Protein AF-A0A0D3IND2-F1 (afdb_monomer_lite)

Foldseek 3Di:
DVVVVVVVVVVVVVVVVVCVVCVVLVVVVVVVCVVPVDDAPVNNCVRPNDDPDDDDPVVVVVRRVVRVVVVVVVVPPDDDDDDDDDDDDDDDDDDDDPDDDDDD

InterPro domains:
  IPR000642 Peptidase M41 [PF01434] (3-46)
  IPR037219 Peptidase M41-like [G3DSA:1.20.58.760] (1-63)
  IPR037219 Peptidase M41-like [SSF140990] (3-54)
  IPR050928 ATP-dependent Zinc Metalloprotease [PTHR43655] (2-70)

pLDDT: mean 73.43, std 21.78, range [31.27, 97.75]

Structure (mmCIF, N/CA/C/O backbone):
data_AF-A0A0D3IND2-F1
#
_entry.id   AF-A0A0D3IND2-F1
#
loop_
_atom_site.group_PDB
_atom_site.id
_atom_site.type_symbol
_atom_site.label_atom_id
_atom_site.label_alt_id
_atom_site.label_comp_id
_atom_site.label_asym_id
_atom_site.label_entity_id
_atom_site.label_seq_id
_atom_site.pdbx_PDB_ins_code
_atom_site.Cartn_x
_atom_site.Cartn_y
_atom_site.Cartn_z
_atom_site.occupancy
_atom_site.B_iso_or_equiv
_atom_site.auth_seq_id
_atom_site.auth_comp_id
_atom_site.auth_asym_id
_atom_site.auth_atom_id
_atom_site.pdbx_PDB_model_num
ATOM 1 N N . THR A 1 1 ? -7.760 7.212 28.879 1.00 61.56 1 THR A N 1
ATOM 2 C CA . THR A 1 1 ? -7.011 6.333 27.945 1.00 61.56 1 THR A CA 1
ATOM 3 C C . THR A 1 1 ? -7.875 5.502 26.996 1.00 61.56 1 THR A C 1
ATOM 5 O O . THR A 1 1 ? -7.376 5.139 25.944 1.00 61.56 1 THR A O 1
ATOM 8 N N . ARG A 1 2 ? -9.169 5.249 27.267 1.00 71.00 2 ARG A N 1
ATOM 9 C CA . ARG A 1 2 ? -10.026 4.373 26.430 1.00 71.00 2 ARG A CA 1
ATOM 10 C C . ARG A 1 2 ? -10.320 4.877 25.001 1.00 71.00 2 ARG A C 1
ATOM 12 O O . ARG A 1 2 ? -10.681 4.086 24.140 1.00 71.00 2 ARG A O 1
ATOM 19 N N . SER A 1 3 ? -10.191 6.178 24.744 1.00 76.88 3 SER A N 1
ATOM 20 C CA . SER A 1 3 ? -10.484 6.793 23.438 1.00 76.88 3 SER A CA 1
ATOM 21 C C . SER A 1 3 ? -9.420 6.485 22.385 1.00 76.88 3 SER A C 1
ATOM 23 O O . SER A 1 3 ? -9.751 6.302 21.221 1.00 76.88 3 SER A O 1
ATOM 25 N N . VAL A 1 4 ? -8.155 6.390 22.807 1.00 89.81 4 VAL A N 1
ATOM 26 C CA . VAL A 1 4 ? -7.024 6.092 21.917 1.00 89.81 4 VAL A CA 1
ATOM 27 C C . VAL A 1 4 ? -7.113 4.653 21.419 1.00 89.81 4 VAL A C 1
ATOM 29 O O . VAL A 1 4 ? -6.972 4.420 20.225 1.00 89.81 4 VAL A O 1
ATOM 32 N N . SER A 1 5 ? -7.452 3.707 22.301 1.00 88.94 5 SER A N 1
ATOM 33 C CA . SER A 1 5 ? -7.660 2.303 21.925 1.00 88.94 5 SER A CA 1
ATOM 34 C C . SER A 1 5 ? -8.701 2.158 20.812 1.00 88.94 5 SER A C 1
ATOM 36 O O . SER A 1 5 ? -8.423 1.517 19.812 1.00 88.94 5 SER A O 1
ATOM 38 N N . LYS A 1 6 ? -9.836 2.869 20.901 1.00 93.12 6 LYS A N 1
ATOM 39 C CA . LYS A 1 6 ? -10.868 2.841 19.848 1.00 93.12 6 LYS A CA 1
ATOM 40 C C . LYS A 1 6 ? -10.365 3.321 18.482 1.00 93.12 6 LYS A C 1
ATOM 42 O O . LYS A 1 6 ? -10.814 2.817 17.461 1.00 93.12 6 LYS A O 1
ATOM 47 N N . ILE A 1 7 ? -9.470 4.311 18.453 1.00 95.25 7 ILE A N 1
ATOM 48 C CA . ILE A 1 7 ? -8.880 4.814 17.203 1.00 95.25 7 ILE A CA 1
ATOM 49 C C . ILE A 1 7 ? -7.938 3.765 16.608 1.00 95.25 7 ILE A C 1
ATOM 51 O O . ILE A 1 7 ? -7.945 3.564 15.393 1.00 95.25 7 ILE A O 1
ATOM 55 N N . ILE A 1 8 ? -7.151 3.098 17.456 1.00 94.44 8 ILE A N 1
ATOM 56 C CA . ILE A 1 8 ? -6.240 2.026 17.041 1.00 94.44 8 ILE A CA 1
ATOM 57 C C . ILE A 1 8 ? -7.045 0.867 16.452 1.00 94.44 8 ILE A C 1
ATOM 59 O O . ILE A 1 8 ? -6.780 0.477 15.318 1.00 94.44 8 ILE A O 1
ATOM 63 N N . ASP A 1 9 ? -8.069 0.399 17.166 1.00 94.62 9 ASP A N 1
ATOM 64 C CA . ASP A 1 9 ? -8.916 -0.716 16.733 1.00 94.62 9 ASP A CA 1
ATOM 65 C C . ASP A 1 9 ? -9.598 -0.398 15.390 1.00 94.62 9 ASP A C 1
ATOM 67 O O . ASP A 1 9 ? -9.488 -1.162 14.434 1.00 94.62 9 ASP A O 1
ATOM 71 N N . ALA A 1 10 ? -10.196 0.793 15.257 1.00 95.94 10 ALA A N 1
ATOM 72 C CA . ALA A 1 10 ? -10.839 1.216 14.011 1.00 95.94 10 ALA A CA 1
ATOM 73 C C . ALA A 1 10 ? -9.854 1.370 12.836 1.00 95.94 10 ALA A C 1
ATOM 75 O O . ALA A 1 10 ? -10.214 1.149 11.678 1.00 95.94 10 ALA A O 1
ATOM 76 N N . SER A 1 11 ? -8.611 1.778 13.106 1.00 96.69 11 SER A N 1
ATOM 77 C CA . SER A 1 11 ? -7.572 1.885 12.073 1.00 96.69 11 SER A CA 1
ATOM 78 C C . SER A 1 11 ? -7.076 0.507 11.641 1.00 96.69 11 SER A C 1
ATOM 80 O O . SER A 1 11 ? -6.855 0.289 10.451 1.00 96.69 11 SER A O 1
ATOM 82 N N . TYR A 1 12 ? -6.951 -0.425 12.589 1.00 97.06 12 TYR A N 1
ATOM 83 C CA . TYR A 1 12 ? -6.597 -1.814 12.321 1.00 97.06 12 TYR A CA 1
ATOM 84 C C . TYR A 1 12 ? -7.657 -2.497 11.455 1.00 97.06 12 TYR A C 1
ATOM 86 O O . TYR A 1 12 ? -7.329 -3.024 10.394 1.00 97.06 12 TYR A O 1
ATOM 94 N N . GLU A 1 13 ? -8.932 -2.413 11.841 1.00 97.62 13 GLU A N 1
ATOM 95 C CA . GLU A 1 13 ? -10.041 -2.983 11.065 1.00 97.62 13 GLU A CA 1
ATOM 96 C C . GLU A 1 13 ? -10.095 -2.408 9.647 1.00 97.62 13 GLU A C 1
ATOM 98 O O . GLU A 1 13 ? -10.235 -3.151 8.674 1.00 97.62 13 GLU A O 1
ATOM 103 N N . ARG A 1 14 ? -9.898 -1.091 9.503 1.00 97.75 14 ARG A N 1
ATOM 104 C CA . ARG A 1 14 ? -9.827 -0.438 8.191 1.00 97.75 14 ARG A CA 1
ATOM 105 C C . ARG A 1 14 ? -8.670 -0.967 7.347 1.00 97.75 14 ARG A C 1
ATOM 107 O O . ARG A 1 14 ? -8.867 -1.228 6.164 1.00 97.75 14 ARG A O 1
ATOM 114 N N . ALA A 1 15 ? -7.483 -1.124 7.932 1.00 97.06 15 ALA A N 1
ATOM 115 C CA . ALA A 1 15 ? -6.323 -1.658 7.226 1.00 97.06 15 ALA A CA 1
ATOM 116 C C . ALA A 1 15 ? -6.565 -3.105 6.775 1.00 97.06 15 ALA A C 1
ATOM 118 O O . ALA A 1 15 ? -6.322 -3.433 5.617 1.00 97.06 15 ALA A O 1
ATOM 119 N N . VAL A 1 16 ? -7.112 -3.952 7.654 1.00 97.25 16 VAL A N 1
ATOM 120 C CA . VAL A 1 16 ? -7.466 -5.337 7.316 1.00 97.25 16 VAL A CA 1
ATOM 121 C C . VAL A 1 16 ? -8.502 -5.378 6.196 1.00 97.25 16 VAL A C 1
ATOM 123 O O . VAL A 1 16 ? -8.326 -6.143 5.249 1.00 97.25 16 VAL A O 1
ATOM 126 N N . SER A 1 17 ? -9.545 -4.547 6.261 1.00 97.69 17 SER A N 1
ATOM 127 C CA . SER A 1 17 ? -10.562 -4.458 5.208 1.00 97.69 17 SER A CA 1
ATOM 128 C C . SER A 1 17 ? -9.944 -4.050 3.873 1.00 97.69 17 SER A C 1
ATOM 130 O O . SER A 1 17 ? -10.142 -4.746 2.884 1.00 97.69 17 SER A O 1
ATOM 132 N N . LEU A 1 18 ? -9.131 -2.991 3.854 1.00 96.56 18 LEU A N 1
ATOM 133 C CA . LEU A 1 18 ? -8.479 -2.482 2.644 1.00 96.56 18 LEU A CA 1
ATOM 134 C C . LEU A 1 18 ? -7.557 -3.530 1.998 1.00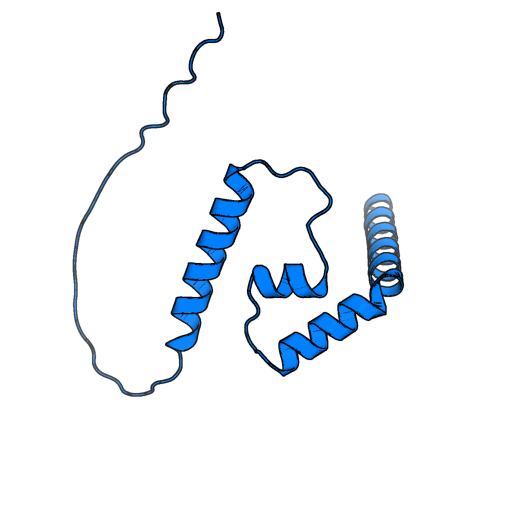 96.56 18 LEU A C 1
ATOM 136 O O . LEU A 1 18 ? -7.605 -3.764 0.793 1.00 96.56 18 LEU A O 1
ATOM 140 N N . LEU A 1 19 ? -6.733 -4.199 2.808 1.00 95.56 19 LEU A N 1
ATOM 141 C CA . LEU A 1 19 ? -5.833 -5.258 2.342 1.00 95.56 19 LEU A CA 1
ATOM 142 C C . LEU A 1 19 ? -6.585 -6.529 1.925 1.00 95.56 19 LEU A C 1
ATOM 144 O O . LEU A 1 19 ? -6.044 -7.361 1.200 1.00 95.56 19 LEU A O 1
ATOM 148 N N . THR A 1 20 ? -7.807 -6.726 2.420 1.00 96.19 20 THR A N 1
ATOM 149 C CA . THR A 1 20 ? -8.663 -7.856 2.035 1.00 96.19 20 THR A CA 1
ATOM 150 C C . THR A 1 20 ? -9.421 -7.568 0.744 1.00 96.19 20 THR A C 1
ATOM 152 O O . THR A 1 20 ? -9.511 -8.438 -0.114 1.00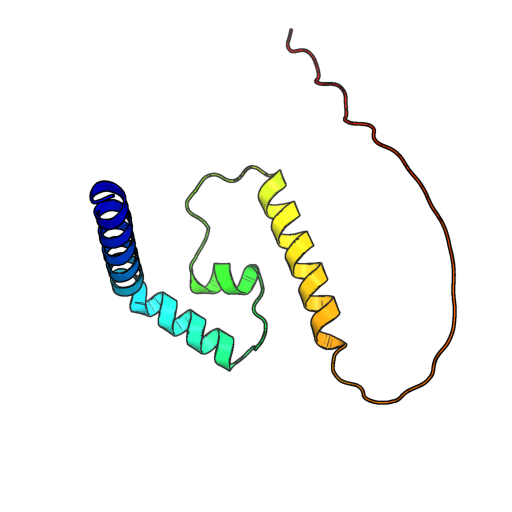 96.19 20 THR A O 1
ATOM 155 N N . GLU A 1 21 ? -9.885 -6.336 0.562 1.00 96.94 21 GLU A N 1
ATOM 156 C CA . GLU A 1 21 ? -10.529 -5.867 -0.664 1.00 96.94 21 GLU A CA 1
ATOM 157 C C . GLU A 1 21 ? -9.575 -5.882 -1.867 1.00 96.94 21 GLU A C 1
ATOM 159 O O . GLU A 1 21 ? -9.979 -6.200 -2.981 1.00 96.94 21 GLU A O 1
ATOM 164 N N . HIS A 1 22 ? -8.289 -5.593 -1.651 1.00 95.38 22 HIS A N 1
ATOM 165 C CA . HIS A 1 22 ? -7.277 -5.541 -2.711 1.00 95.38 22 HIS A CA 1
ATOM 166 C C . HIS A 1 22 ? -6.278 -6.709 -2.672 1.00 95.38 22 HIS A C 1
ATOM 168 O O . HIS A 1 22 ? -5.120 -6.545 -3.065 1.00 95.38 22 HIS A O 1
ATOM 174 N N . ARG A 1 23 ? -6.713 -7.895 -2.215 1.00 94.94 23 ARG A N 1
ATOM 175 C CA . ARG A 1 23 ? -5.871 -9.107 -2.123 1.00 94.94 23 ARG A CA 1
ATOM 176 C C . ARG A 1 23 ? -5.151 -9.439 -3.425 1.00 94.94 23 ARG A C 1
ATOM 178 O O . ARG A 1 23 ? -3.966 -9.734 -3.378 1.00 94.94 23 ARG A O 1
ATOM 185 N N . ASP A 1 24 ? -5.829 -9.345 -4.564 1.00 94.50 24 ASP A N 1
ATOM 186 C CA . ASP A 1 24 ? -5.244 -9.718 -5.860 1.00 94.50 24 ASP A CA 1
ATOM 187 C C . ASP A 1 24 ? -4.030 -8.848 -6.207 1.00 94.50 24 ASP A C 1
ATOM 189 O O . ASP A 1 24 ? -2.971 -9.348 -6.582 1.00 94.50 24 ASP A O 1
ATOM 193 N N . LYS A 1 25 ? -4.152 -7.532 -5.992 1.00 93.62 25 LYS A N 1
ATOM 194 C CA . LYS A 1 25 ? -3.060 -6.571 -6.196 1.00 93.62 25 LYS A CA 1
ATOM 195 C C . LYS A 1 25 ? -1.912 -6.787 -5.210 1.00 93.62 25 LYS A C 1
ATOM 197 O O . LYS A 1 25 ? -0.752 -6.630 -5.579 1.00 93.62 25 LYS A O 1
ATOM 202 N N . LEU A 1 26 ? -2.230 -7.148 -3.964 1.00 95.12 26 LEU A N 1
ATOM 203 C CA . LEU A 1 26 ? -1.232 -7.483 -2.948 1.00 95.12 26 LEU A CA 1
ATOM 204 C C . LEU A 1 26 ? -0.435 -8.734 -3.344 1.00 95.12 26 LEU A C 1
ATOM 206 O O . LEU A 1 26 ? 0.787 -8.731 -3.224 1.00 95.12 26 LEU A O 1
ATOM 210 N N . THR A 1 27 ? -1.112 -9.768 -3.849 1.00 95.38 27 THR A N 1
ATOM 211 C CA . THR A 1 27 ? -0.471 -10.991 -4.348 1.00 95.38 27 THR A CA 1
ATOM 212 C C . THR A 1 27 ? 0.446 -10.686 -5.529 1.00 95.38 27 THR A C 1
ATOM 214 O O . THR A 1 27 ? 1.615 -11.052 -5.488 1.00 95.38 27 THR A O 1
ATOM 217 N N . ALA A 1 28 ? -0.026 -9.930 -6.524 1.00 94.12 28 ALA A N 1
ATOM 218 C CA . ALA A 1 28 ? 0.785 -9.550 -7.685 1.00 94.12 28 ALA A CA 1
ATOM 219 C C . ALA A 1 28 ? 2.036 -8.730 -7.304 1.00 94.12 28 ALA A C 1
ATOM 221 O O . ALA A 1 28 ? 3.103 -8.863 -7.911 1.00 94.12 28 ALA A O 1
ATOM 222 N N . LEU A 1 29 ? 1.925 -7.882 -6.277 1.00 93.94 29 LEU A N 1
ATOM 223 C CA . LEU A 1 29 ? 3.060 -7.128 -5.749 1.00 93.94 29 LEU A CA 1
ATOM 224 C C . LEU A 1 29 ? 4.056 -8.042 -5.024 1.00 93.94 29 LEU A C 1
ATOM 226 O O . LEU A 1 29 ? 5.262 -7.878 -5.191 1.00 93.94 29 LEU A O 1
ATOM 230 N N . ALA A 1 30 ? 3.565 -9.021 -4.259 1.00 93.88 30 ALA A N 1
ATOM 231 C CA . ALA A 1 30 ? 4.408 -10.016 -3.602 1.00 93.88 30 ALA A CA 1
ATOM 232 C C . ALA A 1 30 ? 5.152 -10.902 -4.616 1.00 93.88 30 ALA A C 1
ATOM 234 O O . ALA A 1 30 ? 6.342 -11.146 -4.444 1.00 93.88 30 ALA A O 1
ATOM 235 N N . GLU A 1 31 ? 4.489 -11.324 -5.694 1.00 93.81 31 GLU A N 1
ATOM 236 C CA . GLU A 1 31 ? 5.115 -12.054 -6.804 1.00 93.81 31 GLU A CA 1
ATOM 237 C C . GLU A 1 31 ? 6.214 -11.221 -7.475 1.00 93.81 31 GLU A C 1
ATOM 239 O O . GLU A 1 31 ? 7.327 -11.704 -7.664 1.00 93.81 31 GLU A O 1
ATOM 244 N N . SER A 1 32 ? 5.953 -9.936 -7.735 1.00 91.75 32 SER A N 1
ATOM 245 C CA . SER A 1 32 ? 6.960 -9.038 -8.320 1.00 91.75 32 SER A CA 1
ATOM 246 C C . SER A 1 32 ? 8.195 -8.871 -7.420 1.00 91.75 32 SER A C 1
ATOM 248 O O . SER A 1 32 ? 9.310 -8.772 -7.925 1.00 91.75 32 SER A O 1
ATOM 250 N N . LEU A 1 33 ? 8.018 -8.867 -6.093 1.00 92.31 33 LEU A N 1
ATOM 251 C CA . LEU A 1 33 ? 9.122 -8.809 -5.124 1.00 92.31 33 LEU A CA 1
ATOM 252 C C . LEU A 1 33 ? 9.915 -10.121 -5.023 1.00 92.31 33 LEU A C 1
ATOM 254 O O . LEU A 1 33 ? 11.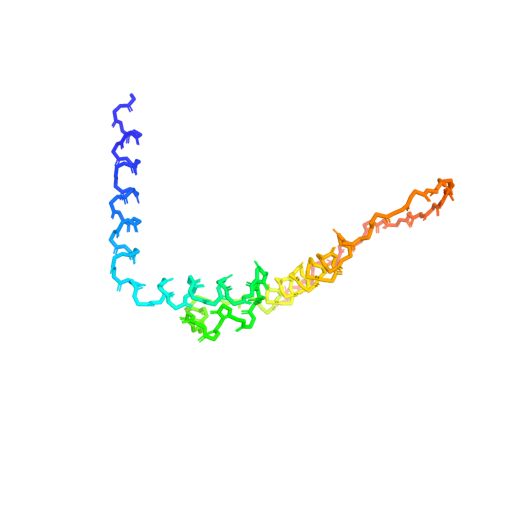086 -10.091 -4.656 1.00 92.31 33 LEU A O 1
ATOM 258 N N . LEU A 1 34 ? 9.297 -11.267 -5.336 1.00 92.31 34 LEU A N 1
ATOM 259 C CA . LEU A 1 34 ? 10.009 -12.546 -5.426 1.00 92.31 34 LEU A CA 1
ATOM 260 C C . LEU A 1 34 ? 10.932 -12.592 -6.649 1.00 92.31 34 LEU A C 1
ATOM 262 O O . LEU A 1 34 ? 11.990 -13.212 -6.587 1.00 92.31 34 LEU A O 1
ATOM 266 N N . GLU A 1 35 ? 10.541 -11.944 -7.748 1.00 90.75 35 GLU A N 1
ATOM 267 C CA . GLU A 1 35 ? 11.350 -11.854 -8.969 1.00 90.75 35 GLU A CA 1
ATOM 268 C C . GLU A 1 35 ? 12.450 -10.788 -8.870 1.00 90.75 35 GLU A C 1
ATOM 270 O O . GLU A 1 35 ? 13.564 -11.002 -9.349 1.00 90.75 35 GLU A O 1
ATOM 275 N N . LYS A 1 36 ? 12.144 -9.636 -8.258 1.00 88.75 36 LYS A N 1
ATOM 276 C CA . LYS A 1 36 ? 13.049 -8.489 -8.131 1.00 88.75 36 LYS A CA 1
ATOM 277 C C . LYS A 1 36 ? 13.048 -7.978 -6.691 1.00 88.75 36 LYS A C 1
ATOM 279 O O . LYS A 1 36 ? 12.078 -7.370 -6.248 1.00 88.75 36 LYS A O 1
ATOM 284 N N . GLU A 1 37 ? 14.170 -8.163 -5.993 1.00 86.69 37 GLU A N 1
ATOM 285 C CA . GLU A 1 37 ? 14.331 -7.779 -4.579 1.00 86.69 37 GLU A CA 1
ATOM 286 C C . GLU A 1 37 ? 14.051 -6.285 -4.326 1.00 86.69 37 GLU A C 1
ATOM 288 O O . GLU A 1 37 ? 13.531 -5.908 -3.275 1.00 86.69 37 GLU A O 1
ATOM 293 N N . VAL A 1 38 ? 14.331 -5.430 -5.318 1.00 88.00 38 VAL A N 1
ATOM 294 C CA . VAL A 1 38 ? 14.074 -3.986 -5.255 1.00 88.00 38 VAL A CA 1
ATOM 295 C C . VAL A 1 38 ? 13.156 -3.553 -6.398 1.00 88.00 38 VAL A C 1
ATOM 297 O O . VAL A 1 38 ? 13.572 -3.495 -7.552 1.00 88.00 38 VAL A O 1
ATOM 300 N N . ILE A 1 39 ? 11.909 -3.186 -6.097 1.00 88.25 39 ILE A N 1
ATOM 301 C CA . ILE A 1 39 ? 10.954 -2.652 -7.089 1.00 88.25 39 ILE A CA 1
ATOM 302 C C . ILE A 1 39 ? 10.982 -1.118 -7.151 1.00 88.25 39 ILE A C 1
ATOM 304 O O . ILE A 1 39 ? 11.199 -0.443 -6.144 1.00 88.25 39 ILE A O 1
ATOM 308 N N . GLY A 1 40 ? 10.771 -0.564 -8.349 1.00 87.94 40 GLY A N 1
ATOM 309 C CA . GLY A 1 40 ? 10.765 0.882 -8.599 1.00 87.94 40 GLY A CA 1
ATOM 310 C C . GLY A 1 40 ? 9.366 1.510 -8.662 1.00 87.94 40 GLY A C 1
ATOM 311 O O . GLY A 1 40 ? 8.350 0.840 -8.482 1.00 87.94 40 GLY A O 1
ATOM 312 N N . SER A 1 41 ? 9.315 2.813 -8.977 1.00 86.38 41 SER A N 1
ATOM 313 C CA . SER A 1 41 ? 8.051 3.557 -9.160 1.00 86.38 41 SER A CA 1
ATOM 314 C C . SER A 1 41 ? 7.186 2.966 -10.261 1.00 86.38 41 SER A C 1
ATOM 316 O O . SER A 1 41 ? 5.993 2.730 -10.078 1.00 86.38 41 SER A O 1
ATOM 318 N N . ASP A 1 42 ? 7.821 2.668 -11.390 1.00 87.00 42 ASP A N 1
ATOM 319 C CA . ASP A 1 42 ? 7.144 2.166 -12.579 1.00 87.00 42 ASP A CA 1
ATOM 320 C C . ASP A 1 42 ? 6.542 0.776 -12.330 1.00 87.00 42 ASP A C 1
ATOM 322 O O . ASP A 1 42 ? 5.434 0.484 -12.779 1.00 87.00 42 ASP A O 1
ATOM 326 N N . ASP A 1 43 ? 7.227 -0.054 -11.534 1.00 88.94 43 ASP A N 1
ATOM 327 C CA . ASP A 1 43 ? 6.745 -1.376 -11.123 1.00 88.94 43 ASP A CA 1
ATOM 328 C C . ASP A 1 43 ? 5.477 -1.263 -10.259 1.00 88.94 43 ASP A C 1
ATOM 330 O O . ASP A 1 43 ? 4.510 -1.999 -10.466 1.00 88.94 43 ASP A O 1
ATOM 334 N N . LEU A 1 44 ? 5.437 -0.300 -9.331 1.00 88.81 44 LEU A N 1
ATOM 335 C CA . LEU A 1 44 ? 4.250 -0.039 -8.512 1.00 88.81 44 LEU A CA 1
ATOM 336 C C . LEU A 1 44 ? 3.068 0.447 -9.354 1.00 88.81 44 LEU A C 1
ATOM 338 O O . LEU A 1 44 ? 1.946 -0.006 -9.132 1.00 88.81 44 LEU A O 1
ATOM 342 N N . ILE A 1 45 ? 3.306 1.327 -10.330 1.00 89.69 45 ILE A N 1
ATOM 343 C CA . ILE A 1 45 ? 2.259 1.809 -11.243 1.00 89.69 45 ILE A CA 1
ATOM 344 C C . ILE A 1 45 ? 1.736 0.655 -12.106 1.00 89.69 45 ILE A C 1
ATOM 346 O O . ILE A 1 45 ? 0.525 0.522 -12.278 1.00 89.69 45 ILE A O 1
ATOM 350 N N . ARG A 1 46 ? 2.620 -0.226 -12.589 1.00 90.12 46 ARG A N 1
ATOM 351 C CA . ARG A 1 46 ? 2.244 -1.416 -13.366 1.00 90.12 46 ARG A CA 1
ATOM 352 C C . ARG A 1 46 ? 1.330 -2.361 -12.581 1.00 90.12 46 ARG A C 1
ATOM 354 O O . ARG A 1 46 ? 0.392 -2.902 -13.159 1.00 90.12 46 ARG A O 1
ATOM 361 N N . VAL A 1 47 ? 1.594 -2.566 -11.288 1.00 91.19 47 VAL A N 1
ATOM 362 C CA . VAL A 1 47 ? 0.837 -3.516 -10.451 1.00 91.19 47 VAL A CA 1
ATOM 363 C C . VAL A 1 47 ? -0.426 -2.891 -9.846 1.00 91.19 47 VAL A C 1
ATOM 365 O O . VAL A 1 47 ? -1.488 -3.513 -9.831 1.00 91.19 47 VAL A O 1
ATOM 368 N N . LEU A 1 48 ? -0.340 -1.664 -9.327 1.00 89.81 48 LEU A N 1
ATOM 369 C CA . LEU A 1 48 ? -1.427 -1.032 -8.569 1.00 89.81 48 LEU A CA 1
ATOM 370 C C . LEU A 1 48 ? -2.301 -0.094 -9.415 1.00 89.81 48 LEU A C 1
ATOM 372 O O . LEU A 1 48 ? -3.478 0.096 -9.071 1.00 89.81 48 LEU A O 1
ATOM 376 N N . GLY A 1 49 ? -1.757 0.428 -10.517 1.00 88.62 49 GLY A N 1
ATOM 377 C CA . GLY A 1 49 ? -2.339 1.471 -11.360 1.00 88.62 49 GLY A CA 1
ATOM 378 C C . GLY A 1 49 ? -1.837 2.875 -11.009 1.00 88.62 49 GLY A C 1
ATOM 379 O O . GLY A 1 49 ? -1.015 3.069 -10.111 1.00 88.62 49 GLY A O 1
ATOM 380 N N . GLU A 1 50 ? -2.355 3.881 -11.714 1.00 86.81 50 GLU A N 1
ATOM 381 C CA . GLU A 1 50 ? -2.051 5.282 -11.416 1.00 86.81 50 GLU A CA 1
ATOM 382 C C . GLU A 1 50 ? -2.636 5.720 -10.067 1.00 86.81 50 GLU A C 1
ATOM 384 O O . GLU A 1 50 ? -3.703 5.277 -9.633 1.00 86.81 50 GLU A O 1
ATOM 389 N N . ARG A 1 51 ? -1.932 6.632 -9.390 1.00 85.69 51 ARG A N 1
ATOM 390 C CA . ARG A 1 51 ? -2.368 7.169 -8.100 1.00 85.69 51 ARG A CA 1
ATOM 391 C C . ARG A 1 51 ? -3.642 8.012 -8.286 1.00 85.69 51 ARG A C 1
ATOM 393 O O . ARG A 1 51 ? -3.577 9.032 -8.964 1.00 85.69 51 ARG A O 1
ATOM 400 N N . PRO A 1 52 ? -4.761 7.687 -7.613 1.00 84.44 52 PRO A N 1
ATOM 401 C CA . PRO A 1 52 ? -6.058 8.326 -7.865 1.00 84.44 52 PRO A CA 1
ATOM 402 C C . PRO A 1 52 ? -6.225 9.716 -7.222 1.00 84.44 52 PRO A C 1
ATOM 404 O O . PRO A 1 52 ? -7.277 10.335 -7.355 1.00 84.44 52 PRO A O 1
ATOM 407 N N . PHE A 1 53 ? -5.222 10.214 -6.494 1.00 83.94 53 PHE A N 1
ATOM 408 C CA . PHE A 1 53 ? -5.284 11.502 -5.799 1.00 83.94 53 PHE A CA 1
ATOM 409 C C . PHE A 1 53 ? -4.399 12.527 -6.506 1.00 83.94 53 PHE A C 1
ATOM 411 O O . PHE A 1 53 ? -3.253 12.208 -6.837 1.00 83.94 53 PHE A O 1
ATOM 418 N N . SER A 1 54 ? -4.926 13.748 -6.671 1.00 65.88 54 SER A N 1
ATOM 419 C CA . SER A 1 54 ? -4.254 14.863 -7.350 1.00 65.88 54 SER A CA 1
ATOM 420 C C . SER A 1 54 ? -2.811 15.027 -6.875 1.00 65.88 54 SER A C 1
ATOM 422 O O . SER A 1 54 ? -2.529 15.039 -5.670 1.00 65.88 54 SER A O 1
ATOM 424 N N . LYS A 1 55 ? -1.903 15.110 -7.844 1.00 68.75 55 LYS A N 1
ATOM 425 C CA . LYS A 1 55 ? -0.478 15.329 -7.636 1.00 68.75 55 LYS A CA 1
ATOM 426 C C . LYS A 1 55 ? -0.173 16.794 -7.925 1.00 68.75 55 LYS A C 1
ATOM 428 O O . LYS A 1 55 ? -0.657 17.329 -8.920 1.00 68.75 55 LYS A O 1
ATOM 433 N N . SER A 1 56 ? 0.644 17.438 -7.095 1.00 73.06 56 SER A N 1
ATOM 434 C CA . SER A 1 56 ? 1.410 18.578 -7.601 1.00 73.06 56 SER A CA 1
ATOM 435 C C . SER A 1 56 ? 2.453 18.032 -8.576 1.00 73.06 56 SER A C 1
ATOM 437 O O . SER A 1 56 ? 2.999 16.952 -8.344 1.00 73.06 56 SER A O 1
ATOM 439 N N . VAL A 1 57 ? 2.714 18.754 -9.667 1.00 64.31 57 VAL A N 1
ATOM 440 C CA . VAL A 1 57 ? 3.710 18.360 -10.683 1.00 64.31 57 VAL A CA 1
ATOM 441 C C . VAL A 1 57 ? 5.074 18.089 -10.024 1.00 64.31 57 VAL A C 1
ATOM 443 O O . VAL A 1 57 ? 5.727 17.099 -10.334 1.00 64.31 57 VAL A O 1
ATOM 446 N N . ASP A 1 58 ? 5.413 18.868 -8.995 1.00 73.00 58 ASP A N 1
ATOM 447 C CA . ASP A 1 58 ? 6.655 18.741 -8.222 1.00 73.00 58 ASP A CA 1
ATOM 448 C C . ASP A 1 58 ? 6.781 17.424 -7.429 1.00 73.00 58 ASP A C 1
ATOM 450 O O . ASP A 1 58 ? 7.884 16.997 -7.084 1.00 73.00 58 ASP A O 1
ATOM 454 N N . TYR A 1 59 ? 5.663 16.763 -7.102 1.00 76.69 59 TYR A N 1
ATOM 455 C CA . TYR A 1 59 ? 5.683 15.560 -6.266 1.00 76.69 59 TYR A CA 1
ATOM 456 C C . TYR A 1 59 ? 6.234 14.344 -7.017 1.00 76.69 59 TYR A C 1
ATOM 458 O O . TYR A 1 59 ? 6.998 13.566 -6.448 1.00 76.69 59 TYR A O 1
ATOM 466 N N . ASP A 1 60 ? 5.882 14.186 -8.293 1.00 73.31 60 ASP A N 1
ATOM 467 C CA . ASP A 1 60 ? 6.328 13.040 -9.092 1.00 73.31 60 ASP A CA 1
ATOM 468 C C . ASP A 1 60 ? 7.813 13.105 -9.421 1.00 73.31 60 ASP A C 1
ATOM 470 O O . ASP A 1 60 ? 8.518 12.101 -9.307 1.00 73.31 60 ASP A O 1
ATOM 474 N N . GLU A 1 61 ? 8.301 14.292 -9.777 1.00 77.69 61 GLU A N 1
ATOM 475 C CA . GLU A 1 61 ? 9.721 14.509 -10.042 1.00 77.69 61 GLU A CA 1
ATOM 476 C C . GLU A 1 61 ? 10.558 14.223 -8.790 1.00 77.69 61 GLU A C 1
ATOM 478 O O . GLU A 1 61 ? 11.566 13.515 -8.863 1.00 77.69 61 GLU A O 1
ATOM 483 N N . PHE A 1 62 ? 10.098 14.678 -7.618 1.00 80.06 62 PHE A N 1
ATOM 484 C CA . PHE A 1 62 ? 10.753 14.404 -6.341 1.00 80.06 62 PHE A CA 1
ATOM 485 C C . PHE A 1 62 ? 10.791 12.907 -6.000 1.00 80.06 62 PHE A C 1
ATOM 487 O O . PHE A 1 62 ? 11.848 12.374 -5.644 1.00 80.06 62 PHE A O 1
ATOM 494 N N . VAL A 1 63 ? 9.654 12.212 -6.105 1.00 77.38 63 VAL A N 1
ATOM 495 C CA . VAL A 1 63 ? 9.553 10.784 -5.763 1.00 77.38 63 VAL A CA 1
ATOM 496 C C . VAL A 1 63 ? 10.418 9.941 -6.698 1.00 77.38 63 VAL A C 1
ATOM 498 O O . VAL A 1 63 ? 11.208 9.118 -6.228 1.00 77.38 63 VAL A O 1
ATOM 501 N N . ASN A 1 64 ? 10.351 10.197 -8.004 1.00 79.88 64 ASN A N 1
ATOM 502 C CA . ASN A 1 64 ? 11.126 9.452 -8.991 1.00 79.88 64 ASN A CA 1
ATOM 503 C C . ASN A 1 64 ? 12.636 9.700 -8.841 1.00 79.88 64 ASN A C 1
ATOM 505 O O . ASN A 1 64 ? 13.417 8.748 -8.889 1.00 79.88 64 ASN A O 1
ATOM 509 N N . ALA A 1 65 ? 13.065 10.941 -8.579 1.00 81.44 65 ALA A N 1
ATOM 510 C CA . ALA A 1 65 ? 14.473 11.250 -8.323 1.00 81.44 65 ALA A CA 1
ATOM 511 C C . ALA A 1 65 ? 14.995 10.586 -7.034 1.00 81.44 65 ALA A C 1
ATOM 513 O O . ALA A 1 65 ? 16.125 10.092 -6.995 1.00 81.44 65 ALA A O 1
ATOM 514 N N . SER A 1 66 ? 14.173 10.545 -5.980 1.00 79.44 66 SER A N 1
ATOM 515 C CA . SER A 1 66 ? 14.516 9.893 -4.710 1.00 79.44 66 SER A CA 1
ATOM 516 C C . SER A 1 66 ? 14.705 8.383 -4.872 1.00 79.44 66 SER A C 1
ATOM 518 O O . SER A 1 66 ? 15.638 7.806 -4.309 1.00 79.44 66 SER A O 1
ATOM 520 N N . TRP A 1 67 ? 13.838 7.737 -5.655 1.00 75.44 67 TRP A N 1
ATOM 521 C CA . TRP A 1 67 ? 13.869 6.288 -5.845 1.00 75.44 67 TRP A CA 1
ATOM 522 C C . TRP A 1 67 ? 14.959 5.852 -6.820 1.00 75.44 67 TRP A C 1
ATOM 524 O O . TRP A 1 67 ? 15.642 4.868 -6.543 1.00 75.44 67 TRP A O 1
ATOM 534 N N . LYS A 1 68 ? 15.214 6.625 -7.882 1.00 74.31 68 LYS A N 1
ATOM 535 C CA . LYS A 1 68 ? 16.298 6.343 -8.833 1.00 74.31 68 LYS A CA 1
ATOM 536 C C . LYS A 1 68 ? 17.677 6.342 -8.166 1.00 74.31 68 LYS A C 1
ATOM 538 O O . LYS A 1 68 ? 18.432 5.395 -8.344 1.00 74.31 68 LYS A O 1
ATOM 543 N N . ARG A 1 69 ? 17.950 7.327 -7.300 1.00 73.06 69 ARG A N 1
ATOM 544 C CA . ARG A 1 69 ? 19.198 7.385 -6.515 1.00 73.06 69 ARG A CA 1
ATOM 545 C C . ARG A 1 69 ? 19.403 6.138 -5.652 1.00 73.06 69 ARG A C 1
ATOM 547 O O . ARG A 1 69 ? 20.525 5.688 -5.479 1.00 73.06 69 ARG A O 1
ATOM 554 N N . LYS A 1 70 ? 18.324 5.616 -5.065 1.00 69.88 70 LYS A N 1
ATOM 555 C CA . LYS A 1 70 ? 18.387 4.498 -4.118 1.00 69.88 70 LYS A CA 1
ATOM 556 C C . LYS A 1 70 ? 18.590 3.151 -4.816 1.00 69.88 70 LYS A C 1
ATOM 558 O O . LYS A 1 70 ? 19.258 2.289 -4.256 1.00 69.88 70 LYS A O 1
ATOM 563 N N . LEU A 1 71 ? 18.044 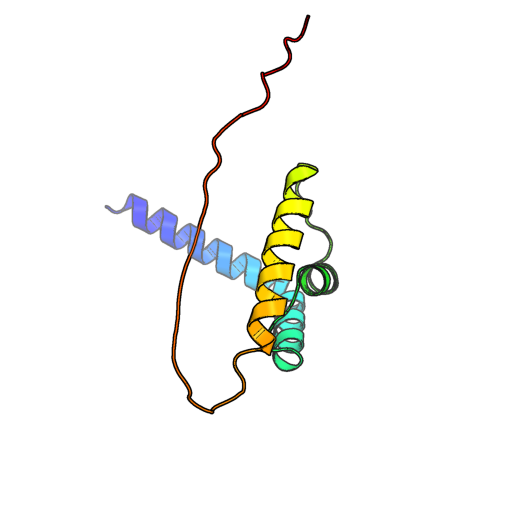3.002 -6.024 1.00 69.50 71 LEU A N 1
ATOM 564 C CA . LEU A 1 71 ? 18.271 1.842 -6.889 1.00 69.50 71 LEU A CA 1
ATOM 565 C C . LEU A 1 71 ? 19.742 1.765 -7.327 1.00 69.50 71 LEU A C 1
ATOM 567 O O . LEU A 1 71 ? 20.362 0.736 -7.117 1.00 69.50 71 LEU A O 1
ATOM 571 N N . GLU A 1 72 ? 20.331 2.874 -7.792 1.00 64.44 72 GLU A N 1
ATOM 572 C CA . GLU A 1 72 ? 21.742 2.921 -8.227 1.00 64.44 72 GLU A CA 1
ATOM 573 C C . GLU A 1 72 ? 22.743 2.562 -7.111 1.00 64.44 72 GLU A C 1
ATOM 575 O O . GLU A 1 72 ? 23.811 2.030 -7.384 1.00 64.44 72 GLU A O 1
ATOM 580 N N . THR A 1 73 ? 22.406 2.824 -5.844 1.00 63.75 73 THR A N 1
ATOM 581 C CA . THR A 1 73 ? 23.259 2.466 -4.697 1.00 63.75 73 THR A CA 1
ATOM 582 C C . THR A 1 73 ? 23.092 1.025 -4.208 1.00 63.75 73 THR A C 1
ATOM 584 O O . THR A 1 73 ? 23.909 0.567 -3.415 1.00 63.75 73 THR A O 1
ATOM 587 N N . ALA A 1 74 ? 22.022 0.326 -4.602 1.00 58.53 74 ALA A N 1
ATOM 588 C CA . ALA A 1 74 ? 21.731 -1.028 -4.121 1.00 58.53 74 ALA A CA 1
ATOM 589 C C . ALA A 1 74 ? 22.516 -2.108 -4.884 1.00 58.53 74 ALA A C 1
ATOM 591 O O . ALA A 1 74 ? 22.824 -3.149 -4.310 1.00 58.53 74 ALA A O 1
ATOM 592 N N . ASP A 1 75 ? 22.893 -1.833 -6.135 1.00 54.75 75 ASP A N 1
ATOM 593 C CA . ASP A 1 75 ? 23.677 -2.742 -6.978 1.00 54.75 75 ASP A CA 1
ATOM 594 C C . ASP A 1 75 ? 25.170 -2.833 -6.569 1.00 54.75 75 ASP A C 1
ATOM 596 O O . ASP A 1 75 ? 25.871 -3.734 -7.020 1.00 54.75 75 ASP A O 1
ATOM 600 N N . ASP A 1 76 ? 25.657 -1.951 -5.682 1.00 52.31 76 ASP A N 1
ATOM 601 C CA . ASP A 1 76 ? 27.079 -1.851 -5.286 1.00 52.31 76 ASP A CA 1
ATOM 602 C C . ASP A 1 76 ? 27.414 -2.579 -3.960 1.00 52.31 76 ASP A C 1
ATOM 604 O O . AS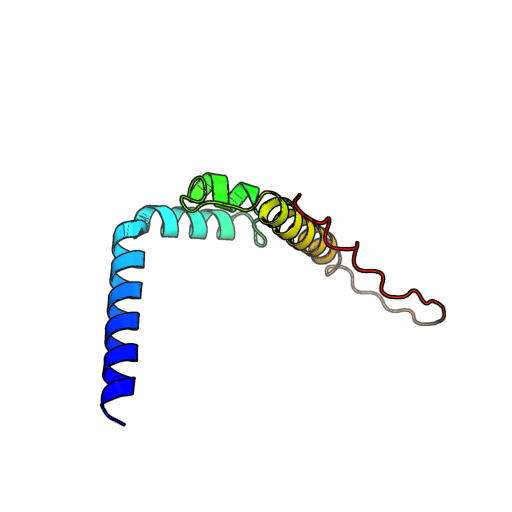P A 1 76 ? 28.559 -2.611 -3.516 1.00 52.31 76 ASP A O 1
ATOM 608 N N . ALA A 1 77 ? 26.435 -3.206 -3.293 1.00 51.84 77 ALA A N 1
ATOM 609 C CA . ALA A 1 77 ? 26.629 -3.876 -1.994 1.00 51.84 77 ALA A CA 1
ATOM 610 C C . ALA A 1 77 ? 27.118 -5.338 -2.110 1.00 51.84 77 ALA A C 1
ATOM 612 O O . ALA A 1 77 ? 26.816 -6.173 -1.253 1.00 51.84 77 ALA A O 1
ATOM 613 N N . GLY A 1 78 ? 27.853 -5.651 -3.178 1.00 52.00 78 GLY A N 1
ATOM 614 C CA . GLY A 1 78 ? 28.178 -7.012 -3.591 1.00 52.00 78 GLY A CA 1
ATOM 615 C C . GLY A 1 78 ? 29.634 -7.270 -3.966 1.00 52.00 78 GLY A C 1
ATOM 616 O O . GLY A 1 78 ? 29.846 -8.157 -4.779 1.00 52.00 78 GLY A O 1
ATOM 617 N N . GLU A 1 79 ? 30.630 -6.575 -3.403 1.00 39.25 79 GLU A N 1
ATOM 618 C CA . GLU A 1 79 ? 32.041 -7.000 -3.503 1.00 39.25 79 GLU A CA 1
ATOM 619 C C . GLU A 1 79 ? 32.804 -6.811 -2.174 1.00 39.25 79 GLU A C 1
ATOM 621 O O . GLU A 1 79 ? 33.021 -5.706 -1.680 1.00 39.25 79 GLU A O 1
ATOM 626 N N . ASP A 1 80 ? 33.217 -7.935 -1.586 1.00 47.69 80 ASP A N 1
ATOM 627 C CA . ASP A 1 80 ? 34.275 -8.034 -0.579 1.00 47.69 80 ASP A CA 1
ATOM 628 C C . ASP A 1 80 ? 35.641 -7.863 -1.266 1.00 47.69 80 ASP A C 1
ATOM 630 O O . ASP A 1 80 ? 36.026 -8.706 -2.074 1.00 47.69 80 ASP A O 1
ATOM 634 N N . ALA A 1 81 ? 36.369 -6.791 -0.930 1.00 41.31 81 ALA A N 1
ATOM 635 C CA . ALA A 1 81 ? 37.814 -6.813 -0.668 1.00 41.31 81 ALA A CA 1
ATOM 636 C C . ALA A 1 81 ? 38.282 -5.451 -0.122 1.00 41.31 81 ALA A C 1
ATOM 638 O O . ALA A 1 81 ? 37.931 -4.390 -0.630 1.00 41.31 81 ALA A O 1
ATOM 639 N N . GLY A 1 82 ? 39.083 -5.479 0.945 1.00 40.59 82 GLY A N 1
ATOM 640 C CA . GLY A 1 82 ? 39.520 -4.290 1.676 1.00 40.59 82 GLY A CA 1
ATOM 641 C C . GLY A 1 82 ? 40.493 -3.350 0.952 1.00 40.59 82 GLY A C 1
ATOM 642 O O . GLY A 1 82 ? 41.083 -3.665 -0.074 1.00 40.59 82 GLY A O 1
ATOM 643 N N . GLY A 1 83 ? 40.729 -2.195 1.575 1.00 35.81 83 GLY A N 1
ATOM 644 C CA . GLY A 1 83 ? 41.758 -1.239 1.162 1.00 35.81 83 GLY A CA 1
ATOM 645 C C . GLY A 1 83 ? 41.340 0.187 1.487 1.00 35.81 83 GLY A C 1
ATOM 646 O O . GLY A 1 83 ? 40.316 0.657 1.016 1.00 35.81 83 GLY A O 1
ATOM 647 N N . GLY A 1 84 ? 42.085 0.847 2.370 1.00 33.72 84 GLY A N 1
ATOM 648 C CA . GLY A 1 84 ? 41.666 2.095 2.997 1.00 33.72 84 GLY A CA 1
ATOM 649 C C . GLY A 1 84 ? 41.957 3.377 2.219 1.00 33.72 84 GLY A C 1
ATOM 650 O O . GLY A 1 84 ? 42.596 3.375 1.175 1.00 33.72 84 GLY A O 1
ATOM 651 N N . GLY A 1 85 ? 41.609 4.487 2.875 1.00 31.94 85 GLY A N 1
ATOM 652 C CA . GLY A 1 85 ? 42.411 5.710 2.858 1.00 31.94 85 GLY A CA 1
ATOM 653 C C . GLY A 1 85 ? 41.855 6.898 2.070 1.00 31.94 85 GLY A C 1
ATOM 654 O O . GLY A 1 85 ? 41.863 6.889 0.850 1.00 31.94 85 GLY A O 1
ATOM 655 N N . GLY A 1 86 ? 41.554 7.970 2.821 1.00 31.27 86 GLY A N 1
ATOM 656 C CA . GLY A 1 86 ? 41.586 9.380 2.391 1.00 31.27 86 GLY A CA 1
ATOM 657 C C . GLY A 1 86 ? 40.417 9.833 1.507 1.00 31.27 86 GLY A C 1
ATOM 658 O O . GLY A 1 86 ? 39.984 9.122 0.624 1.00 31.27 86 GLY A O 1
ATOM 659 N N . GLY A 1 87 ? 39.830 11.017 1.653 1.00 32.75 87 GLY A N 1
ATOM 660 C CA . GLY A 1 87 ? 40.204 12.208 2.406 1.00 32.75 87 GLY A CA 1
ATOM 661 C C . GLY A 1 87 ? 39.748 13.446 1.619 1.00 32.75 87 GLY A C 1
ATOM 662 O O . GLY A 1 87 ? 40.113 13.574 0.458 1.00 32.75 87 GLY A O 1
ATOM 663 N N . GLY A 1 88 ? 39.011 14.359 2.270 1.00 32.53 88 GLY A N 1
ATOM 664 C CA . GLY A 1 88 ? 38.708 15.730 1.799 1.00 32.53 88 GLY A CA 1
ATOM 665 C C . GLY A 1 88 ? 37.708 15.834 0.631 1.00 32.53 88 GLY A C 1
ATOM 666 O O . GLY A 1 88 ? 37.529 14.890 -0.116 1.00 32.53 88 GLY A O 1
ATOM 667 N N . SER A 1 89 ? 37.024 16.948 0.359 1.00 37.31 89 SER A N 1
ATOM 668 C CA . SER A 1 89 ? 37.001 18.305 0.921 1.00 37.31 89 SER A CA 1
ATOM 669 C C . SER A 1 89 ? 35.907 19.117 0.190 1.00 37.31 89 SER A C 1
ATOM 671 O O . SER A 1 89 ? 35.774 18.943 -1.017 1.00 37.31 89 SER A O 1
ATOM 673 N N . GLY A 1 90 ? 35.237 20.049 0.892 1.00 34.47 90 GLY A N 1
ATOM 674 C CA . GLY A 1 90 ? 34.566 21.257 0.350 1.00 34.47 90 GLY A CA 1
ATOM 675 C C . GLY A 1 90 ? 33.268 21.034 -0.443 1.00 34.47 90 GLY A C 1
ATOM 676 O O . GLY A 1 90 ? 33.131 20.053 -1.150 1.00 34.47 90 GLY A O 1
ATOM 677 N N . GLY A 1 91 ? 32.229 21.867 -0.426 1.00 33.59 91 GLY A N 1
ATOM 678 C CA . GLY A 1 91 ? 31.893 23.197 0.104 1.00 33.59 91 GLY A CA 1
ATOM 679 C C . GLY A 1 91 ? 30.401 23.393 -0.268 1.00 33.59 91 GLY A C 1
ATOM 680 O O . GLY A 1 91 ? 29.949 22.833 -1.258 1.00 33.59 91 GLY A O 1
ATOM 681 N N . GLY A 1 92 ?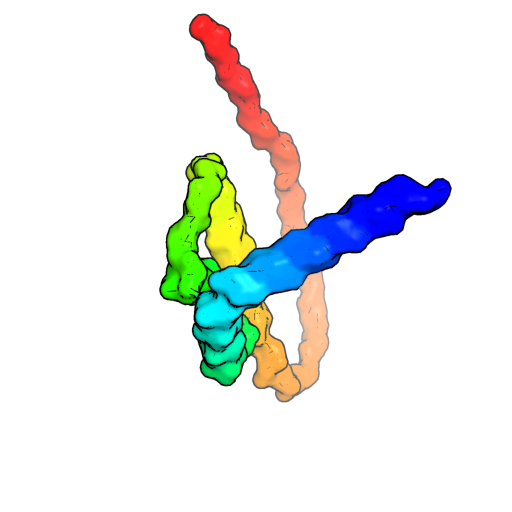 29.529 23.965 0.561 1.00 35.84 92 GLY A N 1
ATOM 682 C CA . GLY A 1 92 ? 29.403 25.410 0.755 1.00 35.84 92 GLY A CA 1
ATOM 683 C C . GLY A 1 92 ? 28.460 26.047 -0.287 1.00 35.84 92 GLY A C 1
ATOM 684 O O . GLY A 1 92 ? 28.867 26.249 -1.423 1.00 35.84 92 GLY A O 1
ATOM 685 N N . GLY A 1 93 ? 27.234 26.396 0.128 1.00 35.53 93 GLY A N 1
ATOM 686 C CA . GLY A 1 93 ? 26.244 27.200 -0.617 1.00 35.53 93 GLY A CA 1
ATOM 687 C C . GLY A 1 93 ? 24.829 26.729 -0.257 1.00 35.53 93 GLY A C 1
ATOM 688 O O . GLY A 1 93 ? 24.420 25.668 -0.701 1.00 35.53 93 GLY A O 1
ATOM 689 N N . GLY A 1 94 ? 24.097 27.333 0.678 1.00 43.97 94 GLY A N 1
ATOM 690 C CA . GLY A 1 94 ? 23.762 28.753 0.767 1.00 43.97 94 GLY A CA 1
ATOM 691 C C . GLY A 1 94 ? 22.342 28.911 0.218 1.00 43.97 94 GLY A C 1
ATOM 692 O O . GLY A 1 94 ? 22.158 28.844 -0.990 1.00 43.97 94 GLY A O 1
ATOM 693 N N . GLU A 1 95 ? 21.355 29.017 1.115 1.00 50.03 95 GLU A N 1
ATOM 694 C CA . GLU A 1 95 ? 19.945 29.301 0.813 1.00 50.03 95 GLU A CA 1
ATOM 695 C C . GLU A 1 95 ? 19.787 30.476 -0.159 1.00 50.03 95 GLU A C 1
ATOM 697 O O . GLU A 1 95 ? 20.272 31.560 0.139 1.00 50.03 95 GLU A O 1
ATOM 702 N N . GLU A 1 96 ? 18.992 30.302 -1.218 1.00 46.94 96 GLU A N 1
ATOM 703 C CA . GLU A 1 96 ? 18.088 31.353 -1.701 1.00 46.94 96 GLU A CA 1
ATOM 704 C C . GLU A 1 96 ? 16.772 30.710 -2.166 1.00 46.94 96 GLU A C 1
ATOM 706 O O . GLU A 1 96 ? 16.690 30.048 -3.200 1.00 46.94 96 GLU A O 1
ATOM 711 N N . LEU A 1 97 ? 15.730 30.885 -1.350 1.00 54.69 97 LEU A N 1
ATOM 712 C CA . LEU A 1 97 ? 14.338 30.653 -1.732 1.00 54.69 97 LEU A CA 1
ATOM 713 C C . LEU A 1 97 ? 13.941 31.720 -2.770 1.00 54.69 97 LEU A C 1
ATOM 715 O O . LEU A 1 97 ? 14.173 32.905 -2.515 1.00 54.69 97 LEU A O 1
ATOM 719 N N . PRO A 1 98 ? 13.322 31.366 -3.911 1.00 67.56 98 PRO A N 1
ATOM 720 C CA . PRO A 1 98 ? 12.861 32.370 -4.862 1.00 67.56 98 PRO A CA 1
ATOM 721 C C . PRO A 1 98 ? 11.771 33.253 -4.224 1.00 67.56 98 PRO A C 1
ATOM 723 O O . PRO A 1 98 ? 10.892 32.733 -3.527 1.00 67.56 98 PRO A O 1
ATOM 726 N N . PRO A 1 99 ? 11.794 34.583 -4.450 1.00 54.09 99 PRO A N 1
ATOM 727 C CA . PRO A 1 99 ? 10.801 35.485 -3.889 1.00 54.09 99 PRO A CA 1
ATOM 728 C C . PRO A 1 99 ? 9.415 35.146 -4.440 1.00 54.09 99 PRO A C 1
ATOM 730 O O . PRO A 1 99 ? 9.217 35.045 -5.653 1.00 54.09 99 PRO A O 1
ATOM 733 N N . ALA A 1 100 ? 8.459 34.986 -3.522 1.00 54.38 100 ALA A N 1
ATOM 734 C CA . ALA A 1 100 ? 7.043 34.846 -3.820 1.00 54.38 100 ALA A CA 1
ATOM 735 C C . ALA A 1 100 ? 6.611 35.983 -4.756 1.00 54.38 100 ALA A C 1
ATOM 737 O O . ALA A 1 100 ? 6.563 37.148 -4.354 1.00 54.38 100 ALA A O 1
ATOM 738 N N . GLN A 1 101 ? 6.344 35.650 -6.020 1.00 49.94 101 GLN A N 1
ATOM 739 C CA . GLN A 1 101 ? 5.836 36.624 -6.972 1.00 49.94 101 GLN A CA 1
ATOM 740 C C . GLN A 1 101 ? 4.451 37.074 -6.514 1.00 49.94 101 GLN A C 1
ATOM 742 O O . GLN A 1 101 ? 3.526 36.277 -6.356 1.00 49.94 101 GLN A O 1
ATOM 747 N N . ALA A 1 102 ? 4.369 38.377 -6.262 1.00 39.91 102 ALA A N 1
ATOM 748 C CA . ALA A 1 102 ? 3.172 39.114 -5.930 1.00 39.91 102 ALA A CA 1
ATOM 749 C C . ALA A 1 102 ? 2.107 38.920 -7.018 1.00 39.91 102 ALA A C 1
ATOM 751 O O . ALA A 1 102 ? 2.337 39.235 -8.186 1.00 39.91 102 ALA A O 1
ATOM 752 N N . ALA A 1 103 ? 0.937 38.426 -6.618 1.00 39.66 103 ALA A N 1
ATOM 753 C CA . ALA A 1 103 ? -0.271 38.553 -7.413 1.00 39.66 103 ALA A CA 1
ATOM 754 C C . ALA A 1 103 ? -0.757 40.007 -7.322 1.00 39.66 103 ALA A C 1
ATOM 756 O O . ALA A 1 103 ? -0.997 40.516 -6.223 1.00 39.66 103 ALA A O 1
ATOM 757 N N . ALA A 1 104 ? -0.831 40.655 -8.483 1.00 40.03 104 ALA A N 1
ATOM 758 C CA . ALA A 1 104 ? -1.612 41.863 -8.722 1.00 40.03 104 ALA A CA 1
ATOM 759 C C . ALA A 1 104 ? -3.089 41.506 -8.944 1.00 40.03 104 ALA A C 1
ATOM 761 O O . ALA A 1 104 ? -3.350 40.381 -9.433 1.00 40.03 104 ALA A O 1
#

Sequence (104 aa):
TRSVSKIIDASYERAVSLLTEHRDKLTALAESLLEKEVIGSDDLIRVLGERPFSKSVDYDEFVNASWKRKLETADDAGEDAGGGGGGGSGGGGGEELPPAQAAA

Radius of gyration: 22.1 Å; chains: 1; bounding box: 53×54×41 Å

Organism: Emiliania huxleyi (strain CCMP1516) (NCBI:txid280463)

Secondary structure (DSSP, 8-state):
-HHHHHHHHHHHHHHHHHHHHTHHHHHHHHHHHHH-SS--HHHHHHHH-S--SPPPHHHHHHHHHHHHHHHHHHTTS-------------------PPP-PPP-